Protein AF-0000000066341218 (afdb_homodimer)

Structure (mmCIF, N/CA/C/O backbone):
data_AF-0000000066341218-model_v1
#
loop_
_entity.id
_entity.type
_entity.pdbx_description
1 polymer 'RIIa domain-containing protein 1'
#
loop_
_atom_site.group_PDB
_atom_site.id
_atom_site.type_symbol
_atom_site.label_atom_id
_atom_site.label_alt_id
_atom_site.label_comp_id
_atom_site.label_asym_id
_atom_site.label_entity_id
_atom_site.label_seq_id
_atom_site.pdbx_PDB_ins_code
_atom_site.Cartn_x
_atom_site.Cartn_y
_atom_site.Cartn_z
_atom_site.occupancy
_atom_site.B_iso_or_equiv
_atom_site.auth_seq_id
_atom_site.auth_comp_id
_atom_site.auth_asym_id
_atom_site.auth_atom_id
_atom_site.pdbx_PDB_model_num
ATOM 1 N N . MET A 1 1 ? 1.44 13.062 22.484 1 27.22 1 MET A N 1
ATOM 2 C CA . MET A 1 1 ? 2.363 13.586 21.484 1 27.22 1 MET A CA 1
ATOM 3 C C . MET A 1 1 ? 1.809 13.391 20.078 1 27.22 1 MET A C 1
ATOM 5 O O . MET A 1 1 ? 2.555 13.43 19.094 1 27.22 1 MET A O 1
ATOM 9 N N . MET A 1 2 ? 0.731 12.695 19.906 1 33.41 2 MET A N 1
ATOM 10 C CA . MET A 1 2 ? -0.285 12.188 19 1 33.41 2 MET A CA 1
ATOM 11 C C . MET A 1 2 ? -0.953 13.336 18.234 1 33.41 2 MET A C 1
ATOM 13 O O . MET A 1 2 ? -2.062 13.18 17.719 1 33.41 2 MET A O 1
ATOM 17 N N . ALA A 1 3 ? -0.552 14.492 18.625 1 40.28 3 ALA A N 1
ATOM 18 C CA . ALA A 1 3 ? -1.145 15.727 18.125 1 40.28 3 ALA A CA 1
ATOM 19 C C . ALA A 1 3 ? -1.228 15.719 16.594 1 40.28 3 ALA A C 1
ATOM 21 O O . ALA A 1 3 ? -2.084 16.391 16.016 1 40.28 3 ALA A O 1
ATOM 22 N N . ASP A 1 4 ? -0.17 15.305 15.875 1 40.5 4 ASP A N 1
ATOM 23 C CA . ASP A 1 4 ? 0.54 15.734 14.672 1 40.5 4 ASP A CA 1
ATOM 24 C C . ASP A 1 4 ? -0.227 15.336 13.414 1 40.5 4 ASP A C 1
ATOM 26 O O . ASP A 1 4 ? -0.067 15.961 12.367 1 40.5 4 ASP A O 1
ATOM 30 N N . ARG A 1 5 ? -0.522 14.117 13.273 1 46.91 5 ARG A N 1
ATOM 31 C CA . ARG A 1 5 ? -0.954 13.539 12.008 1 46.91 5 ARG A CA 1
ATOM 32 C C . ARG A 1 5 ? -2.258 14.172 11.531 1 46.91 5 ARG A C 1
ATOM 34 O O . ARG A 1 5 ? -2.41 14.484 10.352 1 46.91 5 ARG A O 1
ATOM 41 N N . ASN A 1 6 ? -3.184 14.219 12.328 1 46.91 6 ASN A N 1
ATOM 42 C CA . ASN A 1 6 ? -4.469 14.883 12.148 1 46.91 6 ASN A CA 1
ATOM 43 C C . ASN A 1 6 ? -4.297 16.328 11.703 1 46.91 6 ASN A C 1
ATOM 45 O O . ASN A 1 6 ? -5.164 16.891 11.023 1 46.91 6 ASN A O 1
ATOM 49 N N . ASP A 1 7 ? -3.328 16.766 12.336 1 47.72 7 ASP A N 1
ATOM 50 C CA . ASP A 1 7 ? -3.148 18.188 12.109 1 47.72 7 ASP A CA 1
ATOM 51 C C . ASP A 1 7 ? -2.811 18.469 10.641 1 47.72 7 ASP A C 1
ATOM 53 O O . ASP A 1 7 ? -3.178 19.516 10.102 1 47.72 7 ASP A O 1
ATOM 57 N N . LEU A 1 8 ? -2.082 17.5 10.141 1 49.34 8 LEU A N 1
ATOM 58 C CA . LEU A 1 8 ? -1.677 17.75 8.766 1 49.34 8 LEU A CA 1
ATOM 59 C C . LEU A 1 8 ? -2.887 17.75 7.832 1 49.34 8 LEU A C 1
ATOM 61 O O . LEU A 1 8 ? -2.973 18.578 6.918 1 49.34 8 LEU A O 1
ATOM 65 N N . GLU A 1 9 ? -3.812 16.906 8.094 1 52.97 9 GLU A N 1
ATOM 66 C CA . GLU A 1 9 ? -5.039 16.891 7.301 1 52.97 9 GLU A CA 1
ATOM 67 C C . GLU A 1 9 ? -5.875 18.141 7.555 1 52.97 9 GLU A C 1
ATOM 69 O O . GLU A 1 9 ? -6.512 18.672 6.637 1 52.97 9 GLU A O 1
ATOM 74 N N . LYS A 1 10 ? -5.906 18.438 8.711 1 53.81 10 LYS A N 1
ATOM 75 C CA . LYS A 1 10 ? -6.773 19.562 9.062 1 53.81 10 LYS A CA 1
ATOM 76 C C . LYS A 1 10 ? -6.262 20.859 8.469 1 53.81 10 LYS A C 1
ATOM 78 O O . LYS A 1 10 ? -7.051 21.75 8.117 1 53.81 10 LYS A O 1
ATOM 83 N N . LEU A 1 11 ? -5.121 21.031 8.609 1 51.38 11 LEU A N 1
ATOM 84 C CA . LEU A 1 11 ? -4.602 22.328 8.172 1 51.38 11 LEU A CA 1
ATOM 85 C C . LEU A 1 11 ? -4.957 22.594 6.711 1 51.38 11 LEU A C 1
ATOM 87 O O . LEU A 1 11 ? -5.305 23.719 6.34 1 51.38 11 LEU A O 1
ATOM 91 N N . ASP A 1 12 ? -4.848 21.547 5.938 1 53.28 12 ASP A N 1
ATOM 92 C CA . ASP A 1 12 ? -4.953 21.766 4.5 1 53.28 12 ASP A CA 1
ATOM 93 C C . ASP A 1 12 ? -6.406 21.938 4.074 1 53.28 12 ASP A C 1
ATOM 95 O O . ASP A 1 12 ? -6.711 22.75 3.189 1 53.28 12 ASP A O 1
ATOM 99 N N . PHE A 1 13 ? -7.199 21.312 4.832 1 58.19 13 PHE A N 1
ATOM 100 C CA . PHE A 1 13 ? -8.617 21.391 4.504 1 58.19 13 PHE A CA 1
ATOM 101 C C . PHE A 1 13 ? -9.148 22.797 4.746 1 58.19 13 PHE A C 1
ATOM 103 O O . PHE A 1 13 ? -10.062 23.25 4.059 1 58.19 13 PHE A O 1
ATOM 110 N N . GLY A 1 14 ? -8.367 23.453 5.488 1 60.72 14 GLY A N 1
ATOM 111 C CA . GLY A 1 14 ? -8.891 24.766 5.828 1 60.72 14 GLY A CA 1
ATOM 112 C C . GLY A 1 14 ? -8.664 25.797 4.734 1 60.72 14 GLY A C 1
ATOM 113 O O . GLY A 1 14 ? -9.398 26.781 4.641 1 60.72 14 GLY A O 1
ATOM 114 N N . ALA A 1 15 ? -7.645 25.562 3.797 1 73.25 15 ALA A N 1
ATOM 115 C CA . ALA A 1 15 ? -7.383 26.547 2.756 1 73.25 15 ALA A CA 1
ATOM 116 C C . ALA A 1 15 ? -8.219 26.266 1.509 1 73.25 15 ALA A C 1
ATOM 118 O O . ALA A 1 15 ? -8.375 27.141 0.652 1 73.25 15 ALA A O 1
ATOM 119 N N . LEU A 1 16 ? -8.852 25.219 1.361 1 75.69 16 LEU A N 1
ATOM 120 C CA . LEU A 1 16 ? -9.641 24.812 0.205 1 75.69 16 LEU A CA 1
ATOM 121 C C . LEU A 1 16 ? -11.102 25.203 0.374 1 75.69 16 LEU A C 1
ATOM 123 O O . LEU A 1 16 ? -11.633 25.172 1.486 1 75.69 16 LEU A O 1
ATOM 127 N N . SER A 1 17 ? -11.492 25.844 -0.808 1 84.81 17 SER A N 1
ATOM 128 C CA . SER A 1 17 ? -12.93 26.062 -0.771 1 84.81 17 SER A CA 1
ATOM 129 C C . SER A 1 17 ? -13.688 24.766 -0.533 1 84.81 17 SER A C 1
ATOM 131 O O . SER A 1 17 ? -13.117 23.672 -0.633 1 84.81 17 SER A O 1
ATOM 133 N N . LEU A 1 18 ? -14.852 24.891 -0.214 1 85.88 18 LEU A N 1
ATOM 134 C CA . LEU A 1 18 ? -15.68 23.719 0.043 1 85.88 18 LE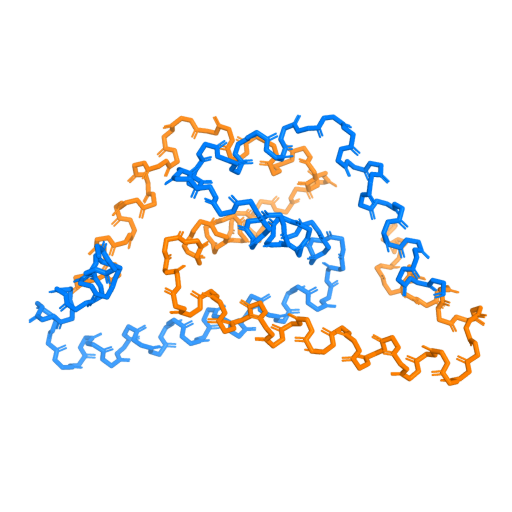U A CA 1
ATOM 135 C C . LEU A 1 18 ? -15.758 22.828 -1.189 1 85.88 18 LEU A C 1
ATOM 137 O O . LEU A 1 18 ? -15.68 21.609 -1.076 1 85.88 18 LEU A O 1
ATOM 141 N N . ASP A 1 19 ? -15.844 23.5 -2.314 1 89.81 19 ASP A N 1
ATOM 142 C CA . ASP A 1 19 ? -15.922 22.75 -3.568 1 89.81 19 ASP A CA 1
ATOM 143 C C . ASP A 1 19 ? -14.617 22 -3.834 1 89.81 19 ASP A C 1
ATOM 145 O O . ASP A 1 19 ? -14.641 20.844 -4.273 1 89.81 19 ASP A O 1
ATOM 149 N N . GLN A 1 20 ? -13.555 22.641 -3.557 1 86.06 20 GLN A N 1
ATOM 150 C CA . GLN A 1 20 ? -12.25 22.031 -3.752 1 86.06 20 GLN A CA 1
ATOM 151 C C . GLN A 1 20 ? -12.039 20.875 -2.775 1 86.06 20 GLN A C 1
ATOM 153 O O . GLN A 1 20 ? -11.453 19.844 -3.135 1 86.06 20 GLN A O 1
ATOM 158 N N . GLN A 1 21 ? -12.609 21.078 -1.623 1 84.44 21 GLN A N 1
ATOM 159 C CA . GLN A 1 21 ? -12.5 20.031 -0.618 1 84.44 21 GLN A CA 1
ATOM 160 C C . GLN A 1 21 ? -13.266 18.781 -1.039 1 84.44 21 GLN A C 1
ATOM 162 O O . GLN A 1 21 ? -12.766 17.656 -0.894 1 84.44 21 GLN A O 1
ATOM 167 N N . VAL A 1 22 ? -14.43 19.031 -1.645 1 88.19 22 VAL A N 1
ATOM 168 C CA . VAL A 1 22 ? -15.266 17.922 -2.1 1 88.19 22 VAL A CA 1
ATOM 169 C C . VAL A 1 22 ? -14.578 17.203 -3.252 1 88.19 22 VAL A C 1
ATOM 171 O O . VAL A 1 22 ? -14.531 15.961 -3.273 1 88.19 22 VAL A O 1
ATOM 174 N N . LYS A 1 23 ? -14 17.859 -4.141 1 90.06 23 LYS A N 1
ATOM 175 C CA . LYS A 1 23 ? -13.312 17.281 -5.285 1 90.06 23 LYS A CA 1
ATOM 176 C C . LYS A 1 23 ? -12.086 16.484 -4.848 1 90.06 23 LYS A C 1
ATOM 178 O O . LYS A 1 23 ? -11.828 15.391 -5.371 1 90.06 23 LYS A O 1
ATOM 183 N N . LEU A 1 24 ? -11.406 16.984 -3.922 1 83.75 24 LEU A N 1
ATOM 184 C CA . LEU A 1 24 ? -10.227 16.312 -3.396 1 83.75 24 LEU A CA 1
ATOM 185 C C . LEU A 1 24 ? -10.609 15 -2.713 1 83.75 24 LEU A C 1
ATOM 187 O O . LEU A 1 24 ? -9.945 13.984 -2.9 1 83.75 24 LEU A O 1
ATOM 191 N N . ARG A 1 25 ? -11.648 15.148 -1.978 1 84.5 25 ARG A N 1
ATOM 192 C CA . ARG A 1 25 ? -12.109 13.938 -1.296 1 84.5 25 ARG A CA 1
ATOM 193 C C . ARG A 1 25 ? -12.516 12.867 -2.299 1 84.5 25 ARG A C 1
ATOM 195 O O . ARG A 1 25 ? -12.18 11.695 -2.129 1 84.5 25 ARG A O 1
ATOM 202 N N . GLN A 1 26 ? -13.188 13.234 -3.373 1 91.06 26 GLN A N 1
ATOM 203 C CA . GLN A 1 26 ? -13.617 12.305 -4.406 1 91.06 26 GLN A CA 1
ATOM 204 C C . GLN A 1 26 ? -12.422 11.703 -5.141 1 91.06 26 GLN A C 1
ATOM 206 O O . GLN A 1 26 ? -12.414 10.508 -5.445 1 91.06 26 GLN A O 1
ATOM 211 N N . PHE A 1 27 ? -11.523 12.523 -5.41 1 87.12 27 PHE A N 1
ATOM 212 C CA . PHE A 1 27 ? -10.312 12.07 -6.078 1 87.12 27 PHE A CA 1
ATOM 213 C C . PHE A 1 27 ? -9.578 11.039 -5.23 1 87.12 27 PHE A C 1
ATOM 215 O O . PHE A 1 27 ? -9.148 10 -5.742 1 87.12 27 PHE A O 1
ATOM 222 N N . LYS A 1 28 ? -9.453 11.234 -3.959 1 85.19 28 LYS A N 1
ATOM 223 C CA . LYS A 1 28 ? -8.781 10.32 -3.039 1 85.19 28 LYS A CA 1
ATOM 224 C C . LYS A 1 28 ? -9.5 8.977 -2.977 1 85.19 28 LYS A C 1
ATOM 226 O O . LYS A 1 28 ? -8.859 7.922 -2.984 1 85.19 28 LYS A O 1
ATOM 231 N N . ILE A 1 29 ? -10.766 9.141 -2.973 1 89.81 29 ILE A N 1
ATOM 232 C CA . ILE A 1 29 ? -11.57 7.926 -2.92 1 89.81 29 ILE A CA 1
ATOM 233 C C . ILE A 1 29 ? -11.367 7.117 -4.199 1 89.81 29 ILE A C 1
ATOM 235 O O . ILE A 1 29 ? -11.141 5.906 -4.148 1 89.81 29 ILE A O 1
ATOM 239 N N . LYS A 1 30 ? -11.414 7.758 -5.316 1 92.25 30 LYS A N 1
ATOM 240 C CA . LYS A 1 30 ? -11.234 7.078 -6.598 1 92.25 30 LYS A CA 1
ATOM 241 C C . LYS A 1 30 ? -9.859 6.426 -6.684 1 92.25 30 LYS A C 1
ATOM 243 O O . LYS A 1 30 ? -9.727 5.301 -7.168 1 92.25 30 LYS A O 1
ATOM 248 N N . THR A 1 31 ? -8.891 7.156 -6.223 1 89.81 31 THR A N 1
ATOM 249 C CA . THR A 1 31 ? -7.523 6.648 -6.246 1 89.81 31 THR A CA 1
ATOM 250 C C . THR A 1 31 ? -7.391 5.418 -5.352 1 89.81 31 THR A C 1
ATOM 252 O O . THR A 1 31 ? -6.777 4.422 -5.746 1 89.81 31 THR A O 1
ATOM 255 N N . ARG A 1 32 ? -8 5.434 -4.18 1 89 32 ARG A N 1
ATOM 256 C CA . ARG A 1 32 ? -7.973 4.301 -3.26 1 89 32 ARG A CA 1
ATOM 257 C C . ARG A 1 32 ? -8.633 3.076 -3.879 1 89 32 ARG A C 1
ATOM 259 O O . ARG A 1 32 ? -8.117 1.963 -3.771 1 89 32 ARG A O 1
ATOM 266 N N . ILE A 1 33 ? -9.727 3.305 -4.57 1 92.38 33 ILE A N 1
ATOM 267 C CA . ILE A 1 33 ? -10.445 2.215 -5.211 1 92.38 33 ILE A CA 1
ATOM 268 C C . ILE A 1 33 ? -9.602 1.628 -6.34 1 92.38 33 ILE A C 1
ATOM 270 O O . ILE A 1 33 ? -9.477 0.406 -6.461 1 92.38 33 ILE A O 1
ATOM 274 N N . ALA A 1 34 ? -9.047 2.516 -7.129 1 92.44 34 ALA A N 1
ATOM 275 C CA .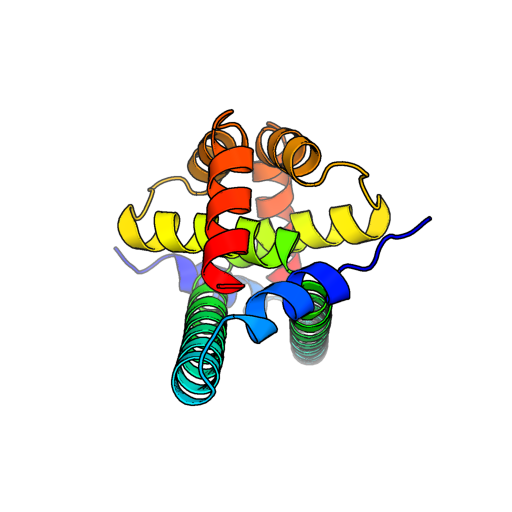 ALA A 1 34 ? -8.203 2.068 -8.234 1 92.44 34 ALA A CA 1
ATOM 276 C C . ALA A 1 34 ? -6.996 1.283 -7.723 1 92.44 34 ALA A C 1
ATOM 278 O O . ALA A 1 34 ? -6.641 0.246 -8.289 1 92.44 34 ALA A O 1
ATOM 279 N N . ASN A 1 35 ? -6.395 1.767 -6.68 1 90.56 35 ASN A N 1
ATOM 280 C CA . ASN A 1 35 ? -5.254 1.086 -6.078 1 90.56 35 ASN A CA 1
ATOM 281 C C . ASN A 1 35 ? -5.637 -0.292 -5.547 1 90.56 35 ASN A C 1
ATOM 283 O O . ASN A 1 35 ? -4.934 -1.273 -5.789 1 90.56 35 ASN A O 1
ATOM 287 N N . GLU A 1 36 ? -6.738 -0.355 -4.84 1 89.62 36 GLU A N 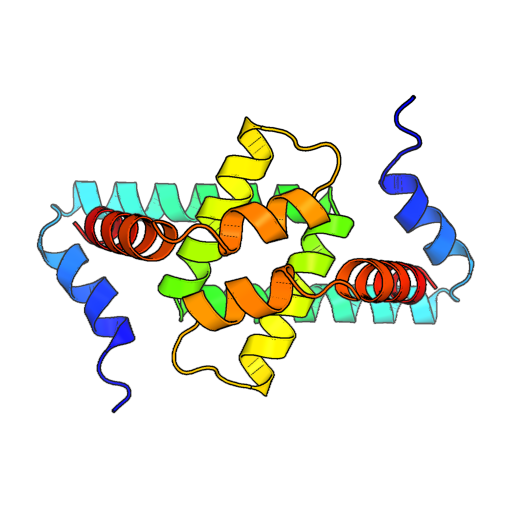1
ATOM 288 C CA . GLU A 1 36 ? -7.227 -1.625 -4.309 1 89.62 36 GLU A CA 1
ATOM 289 C C . GLU A 1 36 ? -7.484 -2.627 -5.43 1 89.62 36 GLU A C 1
ATOM 291 O O . GLU A 1 36 ? -7.129 -3.803 -5.312 1 89.62 36 GLU A O 1
ATOM 296 N N . LYS A 1 37 ? -8.109 -2.184 -6.465 1 91.81 37 LYS A N 1
ATOM 297 C CA . LYS A 1 37 ? -8.375 -3.059 -7.605 1 91.81 37 LYS A CA 1
ATOM 298 C C . LYS A 1 37 ? -7.074 -3.586 -8.203 1 91.81 37 LYS A C 1
ATOM 300 O O . LYS A 1 37 ? -6.961 -4.777 -8.508 1 91.81 37 LYS A O 1
ATOM 305 N N . TYR A 1 38 ? -6.164 -2.752 -8.406 1 91.06 38 TYR A N 1
ATOM 306 C CA . TYR A 1 38 ? -4.867 -3.148 -8.945 1 91.06 38 TYR A CA 1
ATOM 307 C C . TYR A 1 38 ? -4.207 -4.203 -8.07 1 91.06 38 TYR A C 1
ATOM 309 O O . TYR A 1 38 ? -3.744 -5.234 -8.57 1 91.06 38 TYR A O 1
ATOM 317 N N . LEU A 1 39 ? -4.176 -3.947 -6.812 1 88.69 39 LEU A N 1
ATOM 318 C CA . LEU A 1 39 ? -3.525 -4.844 -5.867 1 88.69 39 LEU A CA 1
ATOM 319 C C . LEU A 1 39 ? -4.199 -6.211 -5.863 1 88.69 39 LEU A C 1
ATOM 321 O O . LEU A 1 39 ? -3.535 -7.238 -5.695 1 88.69 39 LEU A O 1
ATOM 325 N N . ARG A 1 40 ? -5.484 -6.23 -6.141 1 87.12 40 ARG A N 1
ATOM 326 C CA . ARG A 1 40 ? -6.223 -7.488 -6.191 1 87.12 40 ARG A CA 1
ATOM 327 C C . ARG A 1 40 ? -5.793 -8.328 -7.387 1 87.12 40 ARG A C 1
ATOM 329 O O . ARG A 1 40 ? -5.781 -9.562 -7.316 1 87.12 40 ARG A O 1
ATOM 336 N N . PHE A 1 41 ? -5.422 -7.656 -8.391 1 88.06 41 PHE A N 1
ATOM 337 C CA . PHE A 1 41 ? -5.051 -8.367 -9.609 1 88.06 41 PHE A CA 1
ATOM 338 C C . PHE A 1 41 ? -3.539 -8.555 -9.688 1 88.06 41 PHE A C 1
ATOM 340 O O . PHE A 1 41 ? -3.041 -9.234 -10.594 1 88.06 41 PHE A O 1
ATOM 347 N N . HIS A 1 42 ? -2.797 -8.07 -8.781 1 88.56 42 HIS A N 1
ATOM 348 C CA . HIS A 1 42 ? -1.343 -8.172 -8.727 1 88.56 42 HIS A CA 1
ATOM 349 C C . HIS A 1 42 ? -0.875 -8.617 -7.344 1 88.56 42 HIS A C 1
ATOM 351 O O . HIS A 1 42 ? -0.298 -7.82 -6.594 1 88.56 42 HIS A O 1
ATOM 357 N N . PRO A 1 43 ? -0.983 -9.867 -7.062 1 85.56 43 PRO A N 1
ATOM 358 C CA . PRO A 1 43 ? -0.706 -10.406 -5.727 1 85.56 43 PRO A CA 1
ATOM 359 C C . PRO A 1 43 ? 0.74 -10.18 -5.289 1 85.56 43 PRO A C 1
ATOM 361 O O . PRO A 1 43 ? 1.01 -10.016 -4.098 1 85.56 43 PRO A O 1
ATOM 364 N N . GLU A 1 44 ? 1.604 -10.211 -6.254 1 85.94 44 GLU A N 1
ATOM 365 C CA . GLU A 1 44 ? 3 -9.969 -5.906 1 85.94 44 GLU A CA 1
ATOM 366 C C . GLU A 1 44 ? 3.184 -8.586 -5.285 1 85.94 44 GLU A C 1
ATOM 368 O O . GLU A 1 44 ? 3.879 -8.438 -4.277 1 85.94 44 GLU A O 1
ATOM 373 N N . VAL A 1 45 ? 2.555 -7.672 -5.883 1 91.25 45 VAL A N 1
ATOM 374 C CA . VAL A 1 45 ? 2.643 -6.301 -5.383 1 91.25 45 VAL A CA 1
ATOM 375 C C . VAL A 1 45 ? 1.881 -6.184 -4.066 1 91.25 45 VAL A C 1
ATOM 377 O O . VAL A 1 45 ? 2.355 -5.547 -3.123 1 91.25 45 VAL A O 1
ATOM 380 N N . GLU A 1 46 ? 0.777 -6.785 -4 1 90.06 46 GLU A N 1
ATOM 381 C CA . GLU A 1 46 ? -0.003 -6.785 -2.766 1 90.06 46 GLU A CA 1
ATOM 382 C C . GLU A 1 46 ? 0.81 -7.34 -1.601 1 90.06 46 GLU A C 1
ATOM 384 O O . GLU A 1 46 ? 0.812 -6.766 -0.509 1 90.06 46 GLU A O 1
ATOM 389 N N . MET A 1 47 ? 1.479 -8.414 -1.815 1 89 47 MET A N 1
ATOM 390 C CA . MET A 1 47 ? 2.266 -9.062 -0.77 1 89 47 MET A CA 1
ATOM 391 C C . MET A 1 47 ? 3.449 -8.195 -0.362 1 89 47 MET A C 1
ATOM 393 O O . MET A 1 47 ? 3.785 -8.109 0.82 1 89 47 MET A O 1
ATOM 397 N N . LEU A 1 48 ? 4.035 -7.637 -1.39 1 93.25 48 LEU A N 1
ATOM 398 C CA . LEU A 1 48 ? 5.148 -6.73 -1.133 1 93.25 48 LEU A CA 1
ATOM 399 C C . LEU A 1 48 ? 4.727 -5.605 -0.195 1 93.25 48 LEU A C 1
ATOM 401 O O . LEU A 1 48 ? 5.41 -5.328 0.796 1 93.25 48 LEU A O 1
ATOM 405 N N . LEU A 1 49 ? 3.564 -4.988 -0.43 1 95 49 LEU A N 1
ATOM 406 C CA . LEU A 1 49 ? 3.086 -3.867 0.371 1 95 49 LEU A CA 1
ATOM 407 C C . LEU A 1 49 ? 2.549 -4.348 1.714 1 95 49 LEU A C 1
ATOM 409 O O . LEU A 1 49 ? 2.729 -3.68 2.734 1 95 49 LEU A O 1
ATOM 413 N N . SER A 1 50 ? 1.913 -5.496 1.688 1 92.06 50 SER A N 1
ATOM 414 C CA . SER A 1 50 ? 1.396 -6.062 2.93 1 92.06 50 SER A CA 1
ATOM 415 C C . SER A 1 50 ? 2.525 -6.398 3.896 1 92.06 50 SER A C 1
ATOM 417 O O . SER A 1 50 ? 2.404 -6.172 5.102 1 92.06 50 SER A O 1
ATOM 419 N N . ASP A 1 51 ? 3.523 -7.004 3.396 1 93.5 51 ASP A N 1
ATOM 420 C CA . ASP A 1 51 ? 4.68 -7.32 4.227 1 93.5 51 ASP A CA 1
ATOM 421 C C . ASP A 1 51 ? 5.281 -6.059 4.84 1 93.5 51 ASP A C 1
ATOM 423 O O . ASP A 1 51 ? 5.66 -6.051 6.012 1 93.5 51 ASP A O 1
ATOM 427 N N . PHE A 1 52 ? 5.426 -4.988 4.004 1 96.56 52 PHE A N 1
ATOM 428 C CA . PHE A 1 52 ? 5.922 -3.703 4.48 1 96.56 52 PHE A CA 1
ATOM 429 C C . PHE A 1 52 ? 5.043 -3.164 5.605 1 96.56 52 PHE A C 1
ATOM 431 O O . PHE A 1 52 ? 5.543 -2.799 6.668 1 96.56 52 PHE A O 1
ATOM 438 N N . LEU A 1 53 ? 3.715 -3.17 5.438 1 95.88 53 LEU A N 1
ATOM 439 C CA . LEU A 1 53 ? 2.779 -2.615 6.41 1 95.88 53 LEU A CA 1
ATOM 440 C C . LEU A 1 53 ? 2.791 -3.432 7.699 1 95.88 53 LEU A C 1
ATOM 442 O O . LEU A 1 53 ? 2.68 -2.873 8.789 1 95.88 53 LEU A O 1
ATOM 446 N N . ARG A 1 54 ? 2.949 -4.738 7.523 1 92.44 54 ARG A N 1
ATOM 447 C CA . ARG A 1 54 ? 3.061 -5.59 8.703 1 92.44 54 ARG A CA 1
ATOM 448 C C . ARG A 1 54 ? 4.254 -5.184 9.562 1 92.44 54 ARG A C 1
ATOM 450 O O . ARG A 1 54 ? 4.137 -5.066 10.781 1 92.44 54 ARG A O 1
ATOM 457 N N . ASN A 1 55 ? 5.312 -4.934 8.906 1 95 55 ASN A N 1
ATOM 458 C CA . ASN A 1 55 ? 6.523 -4.551 9.633 1 95 55 ASN A CA 1
ATOM 459 C C . ASN A 1 55 ? 6.406 -3.146 10.219 1 95 55 ASN A C 1
ATOM 461 O O . ASN A 1 55 ? 6.91 -2.881 11.312 1 95 55 ASN A O 1
ATOM 465 N N . VAL A 1 56 ? 5.762 -2.275 9.516 1 95.62 56 VAL A N 1
ATOM 466 C CA . VAL A 1 56 ? 5.523 -0.934 10.039 1 95.62 56 VAL A CA 1
ATOM 467 C C . VAL A 1 56 ? 4.691 -1.018 11.312 1 95.62 56 VAL A C 1
ATOM 469 O O . VAL A 1 56 ? 4.965 -0.312 12.289 1 95.62 56 VAL A O 1
ATOM 472 N N . PHE A 1 57 ? 3.689 -1.901 11.32 1 91.06 57 PHE A N 1
ATOM 473 C CA . PHE A 1 57 ? 2.811 -2.059 12.477 1 91.06 57 PHE A CA 1
ATOM 474 C C . PHE A 1 57 ? 3.572 -2.641 13.656 1 91.06 57 PHE A C 1
ATOM 476 O O . PHE A 1 57 ? 3.307 -2.285 14.805 1 91.06 57 PHE A O 1
ATOM 483 N N . LEU A 1 58 ? 4.48 -3.506 13.344 1 93.62 58 LEU A N 1
ATOM 484 C CA . LEU A 1 58 ? 5.207 -4.219 14.391 1 93.62 58 LEU A CA 1
ATOM 485 C C . LEU A 1 58 ? 6.305 -3.342 14.984 1 93.62 58 LEU A C 1
ATOM 487 O O . LEU A 1 58 ? 6.488 -3.314 16.203 1 93.62 58 LEU A O 1
ATOM 491 N N . LYS A 1 59 ? 6.938 -2.627 14.125 1 95.25 59 LYS A N 1
ATOM 492 C CA . LYS A 1 59 ? 8.133 -1.924 14.578 1 95.25 59 LYS A CA 1
ATOM 493 C C . LYS A 1 59 ? 7.828 -0.464 14.906 1 95.25 59 LYS A C 1
ATOM 495 O O . LYS A 1 59 ? 8.57 0.186 15.633 1 95.25 59 LYS A O 1
ATOM 500 N N . ARG A 1 60 ? 6.844 0.032 14.297 1 93.19 60 ARG A N 1
ATOM 501 C CA . ARG A 1 60 ? 6.434 1.42 14.492 1 93.19 60 ARG A CA 1
ATOM 502 C C . ARG A 1 60 ? 7.617 2.367 14.312 1 93.19 60 ARG A C 1
ATOM 504 O O . ARG A 1 60 ? 7.957 3.125 15.219 1 93.19 60 ARG A O 1
ATOM 511 N N . PRO A 1 61 ? 8.156 2.391 13.148 1 94.62 61 PRO A N 1
ATOM 512 C CA . PRO A 1 61 ? 9.344 3.211 12.906 1 94.62 61 PRO A CA 1
ATOM 513 C C . PRO A 1 61 ? 9.07 4.707 13.055 1 94.62 61 PRO A C 1
ATOM 515 O O . PRO A 1 61 ? 7.996 5.18 12.695 1 94.62 61 PRO A O 1
ATOM 518 N N . ALA A 1 62 ? 10.086 5.488 13.539 1 92 62 ALA A N 1
ATOM 519 C CA . ALA A 1 62 ? 9.992 6.938 13.688 1 92 62 ALA A CA 1
ATOM 520 C C . ALA A 1 62 ? 10.008 7.629 12.328 1 92 62 ALA A C 1
ATOM 522 O O . ALA A 1 62 ? 9.297 8.617 12.125 1 92 62 ALA A O 1
ATOM 523 N N . ASP A 1 63 ? 10.812 7.09 11.461 1 93.19 63 ASP A N 1
ATOM 524 C CA . ASP A 1 63 ? 10.914 7.605 10.094 1 93.19 63 ASP A CA 1
ATOM 525 C C . ASP A 1 63 ? 10.508 6.543 9.078 1 93.19 63 ASP A C 1
ATOM 527 O O . ASP A 1 63 ? 11.32 5.684 8.719 1 93.19 63 ASP A O 1
ATOM 531 N N . VAL A 1 64 ? 9.305 6.703 8.578 1 93.69 64 VAL A N 1
ATOM 532 C CA . VAL A 1 64 ? 8.75 5.676 7.703 1 93.69 64 VAL A CA 1
ATOM 533 C C . VAL A 1 64 ? 9.461 5.703 6.352 1 93.69 64 VAL A C 1
ATOM 535 O O . VAL A 1 64 ? 9.547 4.68 5.668 1 93.69 64 VAL A O 1
ATOM 538 N N . HIS A 1 65 ? 9.992 6.852 5.977 1 92.88 65 HIS A N 1
ATOM 539 C CA . HIS A 1 65 ? 10.703 6.938 4.707 1 92.88 65 HIS A CA 1
ATOM 540 C C . HIS A 1 65 ? 11.992 6.121 4.742 1 92.88 65 HIS A C 1
ATOM 542 O O . HIS A 1 65 ? 12.258 5.336 3.828 1 92.88 65 HIS A O 1
ATOM 548 N N . GLU A 1 66 ? 12.711 6.379 5.781 1 94.38 66 GLU A N 1
ATOM 549 C CA . GLU A 1 66 ? 13.945 5.621 5.957 1 94.38 66 GLU A CA 1
ATOM 550 C C . GLU A 1 66 ? 13.656 4.133 6.145 1 94.38 66 GLU A C 1
ATOM 552 O O . GLU A 1 66 ? 14.383 3.285 5.613 1 94.38 66 GLU A O 1
ATOM 557 N N . PHE A 1 67 ? 12.656 3.84 6.871 1 96.69 67 PHE A N 1
ATOM 558 C CA . PHE A 1 67 ? 12.266 2.453 7.102 1 96.69 67 PHE A CA 1
ATOM 559 C C . PHE A 1 67 ? 11.914 1.766 5.789 1 96.69 67 PHE A C 1
ATOM 561 O O . PHE A 1 67 ? 12.305 0.62 5.559 1 96.69 67 PHE A O 1
ATOM 568 N N . ALA A 1 68 ? 11.172 2.467 4.918 1 97.12 68 ALA A N 1
ATOM 569 C CA . ALA A 1 68 ? 10.789 1.923 3.617 1 97.12 68 ALA A CA 1
ATOM 570 C C . ALA A 1 68 ? 12.023 1.647 2.756 1 97.12 68 ALA A C 1
ATOM 572 O O . ALA A 1 68 ? 12.148 0.57 2.168 1 97.12 68 ALA A O 1
ATOM 573 N N . ALA A 1 69 ? 12.93 2.602 2.744 1 96 69 ALA A N 1
ATOM 574 C CA . ALA A 1 69 ? 14.141 2.438 1.956 1 96 69 ALA A CA 1
ATOM 575 C C . ALA A 1 69 ? 14.914 1.194 2.393 1 96 69 ALA A C 1
ATOM 577 O O . ALA A 1 69 ? 15.32 0.384 1.557 1 96 69 ALA A O 1
ATOM 578 N N . ASP A 1 70 ? 15.016 0.998 3.664 1 96.38 70 ASP A N 1
ATOM 579 C CA . ASP A 1 70 ? 15.727 -0.154 4.207 1 96.38 70 ASP A CA 1
ATOM 580 C C . ASP A 1 70 ? 14.969 -1.451 3.918 1 96.38 70 ASP A C 1
ATOM 582 O O . ASP A 1 70 ? 15.578 -2.449 3.52 1 96.38 70 ASP A O 1
ATOM 586 N N . HIS A 1 71 ? 13.727 -1.43 4.113 1 96.94 71 HIS A N 1
ATOM 587 C CA . HIS A 1 71 ? 12.898 -2.621 3.967 1 96.94 71 HIS A CA 1
ATOM 588 C C . HIS A 1 71 ? 12.938 -3.152 2.537 1 96.94 71 HIS A C 1
ATOM 590 O O . HIS A 1 71 ? 13.164 -4.344 2.32 1 96.94 71 HIS A O 1
ATOM 596 N N . PHE A 1 72 ? 12.781 -2.266 1.554 1 96.25 72 PHE A N 1
ATOM 597 C CA . PHE A 1 72 ? 12.633 -2.699 0.17 1 96.25 72 PHE A CA 1
ATOM 598 C C . PHE A 1 72 ? 13.992 -2.959 -0.463 1 96.25 72 PHE A C 1
ATOM 600 O O . PHE A 1 72 ? 14.086 -3.59 -1.518 1 96.25 72 PHE A O 1
ATOM 607 N N . SER A 1 73 ? 15.031 -2.422 0.207 1 94.88 73 SER A N 1
ATOM 608 C CA . SER A 1 73 ? 16.375 -2.678 -0.304 1 94.88 73 SER A CA 1
ATOM 609 C C . SER A 1 73 ? 16.938 -3.982 0.249 1 94.88 73 SER A C 1
ATOM 611 O O . SER A 1 73 ? 18.016 -4.41 -0.143 1 94.88 73 SER A O 1
ATOM 613 N N . ASP A 1 74 ? 16.172 -4.633 1.139 1 94.5 74 ASP A N 1
ATOM 614 C CA . ASP A 1 74 ? 16.594 -5.918 1.683 1 94.5 74 ASP A CA 1
ATOM 615 C C . ASP A 1 74 ? 16.719 -6.969 0.579 1 94.5 74 ASP A C 1
ATOM 617 O O . ASP A 1 74 ? 15.734 -7.312 -0.071 1 94.5 74 ASP A O 1
ATOM 621 N N . PRO A 1 75 ? 17.938 -7.559 0.378 1 90.81 75 PRO A N 1
ATOM 622 C CA . PRO A 1 75 ? 18.141 -8.531 -0.699 1 90.81 75 PRO A CA 1
ATOM 623 C C . PRO A 1 75 ? 17.359 -9.82 -0.483 1 90.81 75 PRO A C 1
ATOM 625 O O . PRO A 1 75 ? 17.125 -10.578 -1.434 1 90.81 75 PRO A O 1
ATOM 628 N N . GLY A 1 76 ? 16.953 -10.094 0.728 1 92.44 76 GLY A N 1
ATOM 629 C CA . GLY A 1 76 ? 16.203 -11.305 1.024 1 92.44 76 GLY A CA 1
ATOM 630 C C . GLY A 1 76 ? 14.703 -11.133 0.842 1 92.44 76 GLY A C 1
ATOM 631 O O . GLY A 1 76 ? 13.945 -12.102 0.953 1 92.44 76 GLY A O 1
ATOM 632 N N . LEU A 1 77 ? 14.367 -9.945 0.54 1 91.88 77 LEU A N 1
ATOM 633 C CA . LEU A 1 77 ? 12.945 -9.633 0.477 1 91.88 77 LEU A CA 1
ATOM 634 C C . LEU A 1 77 ? 12.266 -10.422 -0.638 1 91.88 77 LEU A C 1
ATOM 636 O O . LEU A 1 77 ? 11.203 -11.008 -0.428 1 91.88 77 LEU A O 1
ATOM 640 N N . PRO A 1 78 ? 12.852 -10.477 -1.832 1 89.88 78 PRO A N 1
ATOM 641 C CA . PRO A 1 78 ? 12.18 -11.227 -2.898 1 89.88 78 PRO A CA 1
ATOM 642 C C . PRO A 1 78 ? 11.906 -12.68 -2.521 1 89.88 78 PRO A C 1
ATOM 644 O O . PRO A 1 78 ? 10.828 -13.203 -2.811 1 89.88 78 PRO A O 1
ATOM 647 N N . THR A 1 79 ? 12.828 -13.273 -1.882 1 89.75 79 THR A N 1
ATOM 648 C CA . THR A 1 79 ? 12.68 -14.664 -1.463 1 89.75 79 THR A CA 1
ATOM 649 C C . THR A 1 79 ? 11.586 -14.789 -0.407 1 89.75 79 THR A C 1
ATOM 651 O O . THR A 1 79 ? 10.797 -15.742 -0.433 1 89.75 79 THR A O 1
ATOM 654 N N . LYS A 1 80 ? 11.594 -13.836 0.49 1 88.88 80 LYS A N 1
ATOM 655 C CA . LYS A 1 80 ? 10.578 -13.836 1.537 1 88.88 80 LYS A CA 1
ATOM 656 C C . LYS A 1 80 ? 9.18 -13.711 0.943 1 88.88 80 LYS A C 1
ATOM 658 O O . LYS A 1 80 ? 8.258 -14.43 1.346 1 88.88 80 LYS A O 1
ATOM 663 N N . ILE A 1 81 ? 9.039 -12.859 0.018 1 88.38 81 ILE A N 1
ATOM 664 C CA . ILE A 1 81 ? 7.746 -12.602 -0.614 1 88.38 81 ILE A CA 1
ATOM 665 C C . ILE A 1 81 ? 7.316 -13.828 -1.42 1 88.38 81 ILE A C 1
ATOM 667 O O . ILE A 1 81 ? 6.148 -14.219 -1.389 1 88.38 81 ILE A O 1
ATOM 671 N N . GLN A 1 82 ? 8.289 -14.383 -2.143 1 84.56 82 GLN A N 1
ATOM 672 C CA . GLN A 1 82 ? 7.988 -15.594 -2.908 1 84.56 82 GLN A CA 1
ATOM 673 C C . GLN A 1 82 ? 7.512 -16.719 -1.995 1 84.56 82 GLN A C 1
ATOM 675 O O . GLN A 1 82 ? 6.602 -17.469 -2.354 1 84.56 82 GLN A O 1
ATOM 680 N N . ALA A 1 83 ? 8.141 -16.719 -0.836 1 82.56 83 ALA A N 1
ATOM 681 C CA . ALA A 1 83 ? 7.746 -17.75 0.127 1 82.56 83 ALA A CA 1
ATOM 682 C C . ALA A 1 83 ? 6.328 -17.516 0.637 1 82.56 83 ALA A C 1
ATOM 684 O O . ALA A 1 83 ? 5.559 -18.453 0.818 1 82.56 83 ALA A O 1
ATOM 685 N N . GLN A 1 84 ? 6.059 -16.234 0.877 1 80.38 84 GLN A N 1
ATOM 686 C CA . GLN A 1 84 ? 4.734 -15.867 1.372 1 80.38 84 GLN A CA 1
ATOM 687 C C . GLN A 1 84 ? 3.662 -16.125 0.316 1 80.38 84 GLN A C 1
ATOM 689 O O . GLN A 1 84 ? 2.539 -16.516 0.646 1 80.38 84 GLN A O 1
ATOM 694 N N . ILE A 1 85 ? 4.059 -15.906 -0.893 1 76.06 85 ILE A N 1
ATOM 695 C CA . ILE A 1 85 ? 3.143 -16.172 -1.995 1 76.06 85 ILE A CA 1
ATOM 696 C C . ILE A 1 85 ? 2.834 -17.672 -2.059 1 76.06 85 ILE A C 1
ATOM 698 O O . ILE A 1 85 ? 1.684 -18.062 -2.262 1 76.06 85 ILE A O 1
ATOM 702 N N . LYS A 1 86 ? 3.85 -18.391 -1.863 1 74.38 86 LYS A N 1
ATOM 703 C CA . LYS A 1 86 ? 3.701 -19.844 -1.9 1 74.38 86 LYS A CA 1
ATOM 704 C C . LYS A 1 86 ? 2.824 -20.328 -0.751 1 74.38 86 LYS A C 1
ATOM 706 O O . LYS A 1 86 ? 2.012 -21.25 -0.929 1 74.38 86 LYS A O 1
ATOM 711 N N . ILE A 1 87 ? 2.92 -19.656 0.412 1 69.5 87 ILE A N 1
ATOM 712 C CA . ILE A 1 87 ? 2.152 -20.031 1.593 1 69.5 87 ILE A CA 1
ATOM 713 C C . ILE A 1 87 ? 0.691 -19.625 1.412 1 69.5 87 ILE A C 1
ATOM 715 O O . ILE A 1 87 ? -0.217 -20.375 1.77 1 69.5 87 ILE A O 1
ATOM 719 N N . ASN A 1 88 ? 0.547 -18.469 0.844 1 65.62 88 ASN A N 1
ATOM 720 C CA . ASN A 1 88 ? -0.803 -17.953 0.642 1 65.62 88 ASN A CA 1
ATOM 721 C C . ASN A 1 88 ? -1.541 -18.719 -0.448 1 65.62 88 ASN A C 1
ATOM 723 O O . ASN A 1 88 ? -2.773 -18.734 -0.476 1 65.62 88 ASN A O 1
ATOM 727 N N . ASN A 1 89 ? -0.727 -19.25 -1.171 1 59.06 89 ASN A N 1
ATOM 728 C CA . ASN A 1 89 ? -1.281 -20.047 -2.256 1 59.06 89 ASN A CA 1
ATOM 729 C C . ASN A 1 89 ? -1.439 -21.516 -1.848 1 59.06 89 ASN A C 1
ATOM 731 O O . ASN A 1 89 ? -2.072 -22.297 -2.559 1 59.06 89 ASN A O 1
ATOM 735 N N . LYS A 1 90 ? -0.688 -22 -0.765 1 53.31 90 LYS A N 1
ATOM 736 C CA . LYS A 1 90 ? -0.843 -23.344 -0.215 1 53.31 90 LYS A CA 1
ATOM 737 C C . LYS A 1 90 ? -2.062 -23.438 0.697 1 53.31 90 LYS A C 1
ATOM 739 O O . LYS A 1 90 ? -2.301 -22.531 1.508 1 53.31 90 LYS A O 1
ATOM 744 N N . MET B 1 1 ? 3.385 -13.852 -23.469 1 25.92 1 MET B N 1
ATOM 745 C CA . MET B 1 1 ? 3.953 -15.078 -22.922 1 25.92 1 MET B CA 1
ATOM 746 C C . MET B 1 1 ? 3.838 -15.094 -21.391 1 25.92 1 MET B C 1
ATOM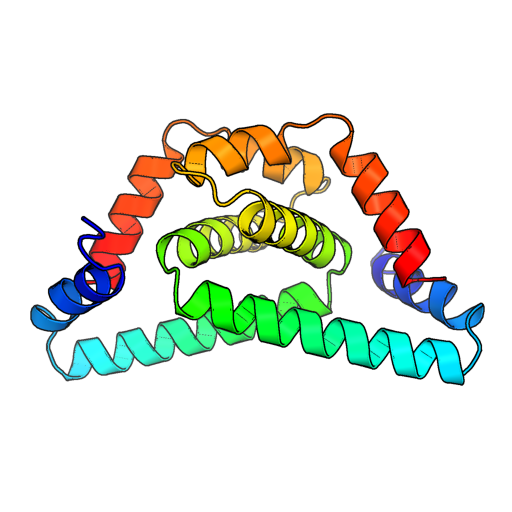 748 O O . MET B 1 1 ? 4.82 -14.859 -20.688 1 25.92 1 MET B O 1
ATOM 752 N N . MET B 1 2 ? 2.879 -14.305 -20.922 1 31.39 2 MET B N 1
ATOM 753 C CA . MET B 1 2 ? 2.188 -13.805 -19.734 1 31.39 2 MET B CA 1
ATOM 754 C C . MET B 1 2 ? 1.744 -14.945 -18.828 1 31.39 2 MET B C 1
ATOM 756 O O . MET B 1 2 ? 0.685 -15.539 -19.047 1 31.39 2 MET B O 1
ATOM 760 N N . ALA B 1 3 ? 2.43 -15.922 -18.766 1 40.75 3 ALA B N 1
ATOM 761 C CA . ALA B 1 3 ? 2.195 -17.078 -17.906 1 40.75 3 ALA B CA 1
ATOM 762 C C . ALA B 1 3 ? 1.62 -16.656 -16.562 1 40.75 3 ALA B C 1
ATOM 764 O O . ALA B 1 3 ? 2.248 -15.898 -15.812 1 40.75 3 ALA B O 1
ATOM 765 N N . ASP B 1 4 ? 0.175 -16.453 -16.344 1 40.22 4 ASP B N 1
ATOM 766 C CA . ASP B 1 4 ? -0.892 -15.594 -15.828 1 40.22 4 ASP B CA 1
ATOM 767 C C . ASP B 1 4 ? -0.957 -15.641 -14.305 1 40.22 4 ASP B C 1
ATOM 769 O O . ASP B 1 4 ? -0.769 -16.703 -13.703 1 40.22 4 ASP B O 1
ATOM 773 N N . ARG B 1 5 ? -0.757 -14.391 -13.688 1 47.84 5 ARG B N 1
ATOM 774 C CA . ARG B 1 5 ? -0.956 -14.008 -12.297 1 47.84 5 ARG B CA 1
ATOM 775 C C . ARG B 1 5 ? -1.997 -14.906 -11.625 1 47.84 5 ARG B C 1
ATOM 777 O O . ARG B 1 5 ? -1.883 -15.219 -10.438 1 47.84 5 ARG B O 1
ATOM 784 N N . ASN B 1 6 ? -2.975 -15.148 -12.328 1 47.88 6 ASN B N 1
ATOM 785 C CA . ASN B 1 6 ? -4.051 -16.062 -11.977 1 47.88 6 ASN B CA 1
ATOM 786 C C . ASN B 1 6 ? -3.512 -17.453 -11.625 1 47.88 6 ASN B C 1
ATOM 788 O O . ASN B 1 6 ? -4.141 -18.188 -10.859 1 47.88 6 ASN B O 1
ATOM 792 N N . ASP B 1 7 ? -2.562 -17.703 -12.391 1 48.28 7 ASP B N 1
ATOM 793 C CA . ASP B 1 7 ? -2.121 -19.078 -12.234 1 48.28 7 ASP B CA 1
ATOM 794 C C . ASP B 1 7 ? -1.499 -19.312 -10.859 1 48.28 7 ASP B C 1
ATOM 796 O O . ASP B 1 7 ? -1.616 -20.391 -10.289 1 48.28 7 ASP B O 1
ATOM 800 N N . LEU B 1 8 ? -0.779 -18.266 -10.492 1 50.03 8 LEU B N 1
ATOM 801 C CA . LEU B 1 8 ? -0.13 -18.438 -9.203 1 50.03 8 LEU B CA 1
ATOM 802 C C . LEU B 1 8 ? -1.164 -18.609 -8.094 1 50.03 8 LEU B C 1
ATOM 804 O O . LEU B 1 8 ? -0.978 -19.422 -7.184 1 50.03 8 LEU B O 1
ATOM 808 N N . GLU B 1 9 ? -2.229 -17.891 -8.227 1 53.38 9 GLU B N 1
ATOM 809 C CA . GLU B 1 9 ? -3.322 -18.062 -7.273 1 53.38 9 GLU B CA 1
ATOM 810 C C . GLU B 1 9 ? -3.979 -19.422 -7.422 1 53.38 9 GLU B C 1
ATOM 812 O O . GLU B 1 9 ? -4.395 -20.031 -6.43 1 53.38 9 GLU B O 1
ATOM 817 N N . LYS B 1 10 ? -4.121 -19.75 -8.594 1 54.56 10 LYS B N 1
ATOM 818 C CA . LYS B 1 10 ? -4.855 -21 -8.852 1 54.56 10 LYS B CA 1
ATOM 819 C C . LYS B 1 10 ? -4.086 -22.203 -8.328 1 54.56 10 LYS B C 1
ATOM 821 O O . LYS B 1 10 ? -4.688 -23.172 -7.852 1 54.56 10 LYS B O 1
ATOM 826 N N . LEU B 1 11 ? -2.971 -22.219 -8.602 1 51.97 11 LEU B N 1
ATOM 827 C CA . LEU B 1 11 ? -2.236 -23.422 -8.25 1 51.97 11 LEU B CA 1
ATOM 828 C C . LEU B 1 11 ? -2.361 -23.719 -6.754 1 51.97 11 LEU B C 1
ATOM 830 O O . LEU B 1 11 ? -2.529 -24.875 -6.355 1 51.97 11 LEU B O 1
ATOM 834 N N . ASP B 1 12 ? -2.309 -22.688 -5.992 1 53.75 12 ASP B N 1
ATOM 835 C CA . ASP B 1 12 ? -2.203 -22.906 -4.555 1 53.75 12 ASP B CA 1
ATOM 836 C C . ASP B 1 12 ? -3.566 -23.234 -3.951 1 53.75 12 ASP B C 1
ATOM 838 O O . ASP B 1 12 ? -3.664 -24.078 -3.049 1 53.75 12 ASP B O 1
ATOM 842 N N . PHE B 1 13 ? -4.504 -22.703 -4.617 1 58.72 13 PHE B N 1
ATOM 843 C CA . PHE B 1 13 ? -5.859 -22.969 -4.137 1 58.72 13 PHE B CA 1
ATOM 844 C C . PHE B 1 13 ? -6.227 -24.422 -4.324 1 58.72 13 PHE B C 1
ATOM 846 O O . PHE B 1 13 ? -7 -24.984 -3.545 1 58.72 13 PHE B O 1
ATOM 853 N N . GLY B 1 14 ? -5.469 -24.984 -5.168 1 60.94 14 GLY B N 1
ATOM 854 C CA . GLY B 1 14 ? -5.836 -26.359 -5.453 1 60.94 14 GLY B CA 1
ATOM 855 C C . GLY B 1 14 ? -5.352 -27.328 -4.398 1 60.94 14 GLY B C 1
ATOM 856 O O . GLY B 1 14 ? -5.938 -28.406 -4.223 1 60.94 14 GLY B O 1
ATOM 857 N N . ALA B 1 15 ? -4.277 -26.938 -3.59 1 73.88 15 ALA B N 1
ATOM 858 C CA . ALA B 1 15 ? -3.764 -27.875 -2.586 1 73.88 15 ALA B CA 1
ATOM 859 C C . ALA B 1 15 ? -4.492 -27.703 -1.257 1 73.88 15 ALA B C 1
ATOM 861 O O . ALA B 1 15 ? -4.434 -28.578 -0.39 1 73.88 15 ALA B O 1
ATOM 862 N N . LEU B 1 16 ? -5.258 -26.75 -1.033 1 75.88 16 LEU B N 1
ATOM 863 C CA . LEU B 1 16 ? -5.973 -26.453 0.201 1 75.88 16 LEU B CA 1
ATOM 864 C C . LEU B 1 16 ? -7.367 -27.062 0.188 1 75.88 16 LEU B C 1
ATOM 866 O O . LEU B 1 16 ? -8.016 -27.109 -0.859 1 75.88 16 LEU B O 1
ATOM 870 N N . SER B 1 17 ? -7.531 -27.703 1.407 1 85.12 17 SER B N 1
ATOM 871 C CA . SER B 1 17 ? -8.922 -28.125 1.527 1 85.12 17 SER B CA 1
ATOM 872 C C . SER B 1 17 ? -9.883 -26.953 1.372 1 85.12 17 SER B C 1
ATOM 874 O O . SER B 1 17 ? -9.461 -25.797 1.407 1 85.12 17 SER B O 1
ATOM 876 N N . LEU B 1 18 ? -11.055 -27.266 1.171 1 86.06 18 LEU B N 1
ATOM 877 C CA . LEU B 1 18 ? -12.07 -26.219 1.004 1 86.06 18 LEU B CA 1
ATOM 878 C C . LEU B 1 18 ? -12.141 -25.328 2.236 1 86.06 18 LEU B C 1
ATOM 880 O O . LEU B 1 18 ? -12.25 -24.109 2.117 1 86.06 18 LEU B O 1
ATOM 884 N N . ASP B 1 19 ? -12.016 -25.969 3.371 1 90.06 19 ASP B N 1
ATOM 885 C CA . ASP B 1 19 ? -12.062 -25.234 4.625 1 90.06 19 ASP B CA 1
ATOM 886 C C . ASP B 1 19 ? -10.859 -24.297 4.75 1 90.06 19 ASP B C 1
ATOM 888 O O . ASP B 1 19 ? -11 -23.156 5.195 1 90.06 19 ASP B O 1
ATOM 892 N N . GLN B 1 20 ? -9.75 -24.781 4.352 1 85.94 20 GLN B N 1
ATOM 893 C CA . GLN B 1 20 ? -8.531 -23.984 4.406 1 85.94 20 GLN B CA 1
ATOM 894 C C . GLN B 1 20 ? -8.594 -22.828 3.414 1 85.94 20 GLN B C 1
ATOM 896 O O . GLN B 1 20 ? -8.125 -21.719 3.711 1 85.94 20 GLN B O 1
ATOM 901 N N . GLN B 1 21 ? -9.25 -23.125 2.334 1 84.44 21 GLN B N 1
ATOM 902 C CA . GLN B 1 21 ? -9.398 -22.078 1.325 1 84.44 21 GLN B CA 1
ATOM 903 C C . GLN B 1 21 ? -10.289 -20.953 1.828 1 84.44 21 GLN B C 1
ATOM 905 O O . GLN B 1 21 ? -9.977 -19.781 1.628 1 84.44 21 GLN B O 1
ATOM 910 N N . VAL B 1 22 ? -11.336 -21.344 2.562 1 88.25 22 VAL B N 1
ATOM 911 C CA . VAL B 1 22 ? -12.266 -20.375 3.105 1 88.25 22 VAL B CA 1
ATOM 912 C C . VAL B 1 22 ? -11.57 -19.531 4.176 1 88.25 22 VAL B C 1
ATOM 914 O O . VAL B 1 22 ? -11.695 -18.312 4.195 1 88.25 22 VAL B O 1
ATOM 917 N N . LYS B 1 23 ? -10.812 -20.094 4.996 1 90 23 LYS B N 1
ATOM 918 C CA . LYS B 1 23 ? -10.094 -19.406 6.062 1 90 23 LYS B CA 1
ATOM 919 C C . LYS B 1 23 ? -9.055 -18.453 5.492 1 90 23 LYS B C 1
ATOM 921 O O . LYS B 1 23 ? -8.898 -17.328 5.984 1 90 23 LYS B O 1
ATOM 926 N N . LEU B 1 24 ? -8.414 -18.875 4.496 1 83.69 24 LEU B N 1
ATOM 927 C CA . LEU B 1 24 ? -7.402 -18.031 3.848 1 83.69 24 LEU B CA 1
ATOM 928 C C . LEU B 1 24 ? -8.039 -16.812 3.209 1 83.69 24 LEU B C 1
ATOM 930 O O . LEU B 1 24 ? -7.512 -15.695 3.328 1 83.69 24 LEU B O 1
ATOM 934 N N . ARG B 1 25 ? -9.109 -17.109 2.582 1 84.56 25 ARG B N 1
ATOM 935 C CA . ARG B 1 25 ? -9.805 -15.992 1.955 1 84.56 25 ARG B CA 1
ATOM 936 C C . ARG B 1 25 ? -10.258 -14.977 2.998 1 84.56 25 ARG B C 1
ATOM 938 O O . ARG B 1 25 ? -10.117 -13.766 2.797 1 84.56 25 ARG B O 1
ATOM 945 N N . GLN B 1 26 ? -10.75 -15.422 4.145 1 91.06 26 GLN B N 1
ATOM 946 C CA . GLN B 1 26 ? -11.203 -14.547 5.219 1 91.06 26 GLN B CA 1
ATOM 947 C C . GLN B 1 26 ? -10.039 -13.766 5.824 1 91.06 26 GLN B C 1
ATOM 949 O O . GLN B 1 26 ? -10.172 -12.578 6.129 1 91.06 26 GLN B O 1
ATOM 954 N N . PHE B 1 27 ? -9.008 -14.453 5.988 1 87 27 PHE B N 1
ATOM 955 C CA . PHE B 1 27 ? -7.812 -13.82 6.527 1 87 27 PHE B CA 1
ATOM 956 C C . PHE B 1 27 ? -7.324 -12.703 5.609 1 87 27 PHE B C 1
ATOM 958 O O . PHE B 1 27 ? -6.988 -11.609 6.074 1 87 27 PHE B O 1
ATOM 965 N N . LYS B 1 28 ? -7.305 -12.906 4.324 1 85.19 28 LYS B N 1
ATOM 966 C CA . LYS B 1 28 ? -6.871 -11.922 3.34 1 85.19 28 LYS B CA 1
ATOM 967 C C . LYS B 1 28 ? -7.777 -10.695 3.355 1 85.19 28 LYS B C 1
ATOM 969 O O . LYS B 1 28 ? -7.293 -9.562 3.299 1 85.19 28 LYS B O 1
ATOM 974 N N . ILE B 1 29 ? -8.992 -11.031 3.498 1 89.75 29 ILE B N 1
ATOM 975 C CA . ILE B 1 29 ? -9.969 -9.938 3.531 1 89.75 29 ILE B CA 1
ATOM 976 C C . ILE B 1 29 ? -9.75 -9.094 4.785 1 89.75 29 ILE B C 1
ATOM 978 O O . ILE B 1 29 ? -9.695 -7.863 4.711 1 89.75 29 ILE B O 1
ATOM 982 N N . LYS B 1 30 ? -9.602 -9.711 5.898 1 92.25 30 LYS B N 1
ATOM 983 C CA . LYS B 1 30 ? -9.383 -9 7.152 1 92.25 30 LYS B CA 1
ATOM 984 C C . LYS B 1 30 ? -8.109 -8.164 7.098 1 92.25 30 LYS B C 1
ATOM 986 O O . LYS B 1 30 ? -8.086 -7.023 7.57 1 92.25 30 LYS B O 1
ATOM 991 N N . THR B 1 31 ? -7.094 -8.758 6.539 1 89.69 31 THR B N 1
ATOM 992 C CA . THR B 1 31 ? -5.82 -8.062 6.418 1 89.69 31 THR B CA 1
ATOM 993 C C . THR B 1 31 ? -5.957 -6.836 5.52 1 89.69 31 THR B C 1
ATOM 995 O O . THR B 1 31 ? -5.457 -5.758 5.855 1 89.69 31 THR B O 1
ATOM 998 N N . ARG B 1 32 ? -6.676 -6.961 4.418 1 88.88 32 ARG B N 1
ATOM 999 C CA . ARG B 1 32 ? -6.906 -5.844 3.502 1 88.88 32 ARG B CA 1
ATOM 1000 C C . ARG B 1 32 ? -7.668 -4.719 4.195 1 88.88 32 ARG B C 1
ATOM 1002 O O . ARG B 1 32 ? -7.32 -3.545 4.043 1 88.88 32 ARG B O 1
ATOM 1009 N N . ILE B 1 33 ? -8.641 -5.086 4.996 1 92.31 33 ILE B N 1
ATOM 1010 C CA . ILE B 1 33 ? -9.438 -4.102 5.715 1 92.31 33 ILE B CA 1
ATOM 1011 C C . ILE B 1 33 ? -8.57 -3.389 6.75 1 92.31 33 ILE B C 1
ATOM 1013 O O . ILE B 1 33 ? -8.609 -2.162 6.867 1 92.31 33 ILE B O 1
ATOM 1017 N N . ALA B 1 34 ? -7.82 -4.18 7.469 1 92.44 34 ALA B N 1
ATOM 1018 C CA . ALA B 1 34 ? -6.941 -3.607 8.484 1 92.44 34 ALA B CA 1
ATOM 1019 C C . ALA B 1 34 ? -5.918 -2.666 7.855 1 92.44 34 ALA B C 1
ATOM 1021 O O . ALA B 1 34 ? -5.648 -1.587 8.391 1 92.44 34 ALA B O 1
ATOM 1022 N N . ASN B 1 35 ? -5.359 -3.072 6.746 1 90.5 35 ASN B N 1
ATOM 1023 C CA . ASN B 1 35 ? -4.391 -2.246 6.035 1 90.5 35 ASN B CA 1
ATOM 1024 C C . ASN B 1 35 ? -5.02 -0.94 5.551 1 90.5 35 ASN B C 1
ATOM 1026 O O . ASN B 1 35 ? -4.438 0.133 5.727 1 90.5 35 ASN B O 1
ATOM 1030 N 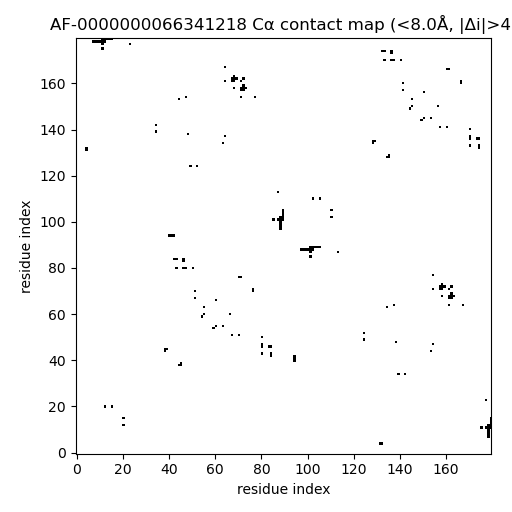N . GLU B 1 36 ? -6.18 -1.029 4.969 1 89.56 36 GLU B N 1
ATOM 1031 C CA . GLU B 1 36 ? -6.895 0.154 4.496 1 89.56 36 GLU B CA 1
ATOM 1032 C C . GLU B 1 36 ? -7.184 1.119 5.641 1 89.56 36 GLU B C 1
ATOM 1034 O O . GLU B 1 36 ? -7.012 2.332 5.496 1 89.56 36 GLU B O 1
ATOM 1039 N N . LYS B 1 37 ? -7.629 0.601 6.734 1 91.75 37 LYS B N 1
ATOM 1040 C CA . LYS B 1 37 ? -7.898 1.438 7.898 1 91.75 37 LYS B CA 1
ATOM 1041 C C . LYS B 1 37 ? -6.637 2.15 8.375 1 91.75 37 LYS B C 1
ATOM 1043 O O . LYS B 1 37 ? -6.664 3.348 8.664 1 91.75 37 LYS B O 1
ATOM 1048 N N . TYR B 1 38 ? -5.602 1.457 8.477 1 91.06 38 TYR B N 1
ATOM 1049 C CA . TYR B 1 38 ? -4.328 2.037 8.891 1 91.06 38 TYR B CA 1
ATOM 1050 C C . TYR B 1 38 ? -3.916 3.17 7.957 1 91.06 38 TYR B C 1
ATOM 1052 O O . TYR B 1 38 ? -3.557 4.258 8.414 1 91.06 38 TYR B O 1
ATOM 1060 N N . LEU B 1 39 ? -3.982 2.902 6.699 1 88.62 39 LEU B N 1
ATOM 1061 C CA . LEU B 1 39 ? -3.564 3.879 5.699 1 88.62 39 LEU B CA 1
ATOM 1062 C C . LEU B 1 39 ? -4.426 5.137 5.773 1 88.62 39 LEU B C 1
ATOM 1064 O O . LEU B 1 39 ? -3.936 6.242 5.543 1 88.62 39 LEU B O 1
ATOM 1068 N N . ARG B 1 40 ? -5.664 4.984 6.176 1 87.25 40 ARG B N 1
ATOM 1069 C CA . ARG B 1 40 ? -6.566 6.125 6.305 1 87.25 40 ARG B CA 1
ATOM 1070 C C . ARG B 1 40 ? -6.141 7.031 7.453 1 87.25 40 ARG B C 1
ATOM 1072 O O . ARG B 1 40 ? -6.309 8.25 7.383 1 87.25 40 ARG B O 1
ATOM 1079 N N . PHE B 1 41 ? -5.578 6.422 8.414 1 88.19 41 PHE B N 1
ATOM 1080 C CA . PHE B 1 41 ? -5.195 7.188 9.594 1 88.19 41 PHE B CA 1
ATOM 1081 C C . PHE B 1 41 ? -3.727 7.59 9.523 1 88.19 41 PHE B C 1
ATOM 1083 O O . PHE B 1 41 ? -3.242 8.344 10.375 1 88.19 41 PHE B O 1
ATOM 1090 N N . HIS B 1 42 ? -3.021 7.211 8.547 1 88.56 42 HIS B N 1
ATOM 1091 C CA . HIS B 1 42 ? -1.608 7.512 8.344 1 88.56 42 HIS B CA 1
ATOM 1092 C C . HIS B 1 42 ? -1.345 8.008 6.926 1 88.56 42 HIS B C 1
ATOM 1094 O O . HIS B 1 42 ? -0.736 7.297 6.121 1 88.56 42 HIS B O 1
ATOM 1100 N N . PRO B 1 43 ? -1.646 9.227 6.668 1 85.75 43 PRO B N 1
ATOM 1101 C CA . PRO B 1 43 ? -1.584 9.789 5.312 1 85.75 43 PRO B CA 1
ATOM 1102 C C . PRO B 1 43 ? -0.172 9.766 4.734 1 85.75 43 PRO B C 1
ATOM 1104 O O . PRO B 1 43 ? -0.003 9.633 3.518 1 85.75 43 PRO B O 1
ATOM 1107 N N . GLU B 1 44 ? 0.777 9.922 5.598 1 85.88 44 GLU B N 1
ATOM 1108 C CA . GLU B 1 44 ? 2.15 9.883 5.109 1 85.88 44 GLU B CA 1
ATOM 1109 C C . GLU B 1 44 ? 2.465 8.531 4.465 1 85.88 44 GLU B C 1
ATOM 1111 O O . GLU B 1 44 ? 3.072 8.477 3.393 1 85.88 44 GLU B O 1
ATOM 1116 N N . VAL B 1 45 ? 2.039 7.543 5.129 1 91.12 45 VAL B N 1
ATOM 1117 C CA . VAL B 1 45 ? 2.271 6.195 4.617 1 91.12 45 VAL B CA 1
ATOM 1118 C C . VAL B 1 45 ? 1.406 5.957 3.379 1 91.12 45 VAL B C 1
ATOM 1120 O O . VAL B 1 45 ? 1.871 5.387 2.391 1 91.12 45 VAL B O 1
ATOM 1123 N N . GLU B 1 46 ? 0.228 6.395 3.426 1 89.94 46 GLU B N 1
ATOM 1124 C CA . GLU B 1 46 ? -0.664 6.273 2.277 1 89.94 46 GLU B CA 1
ATOM 1125 C C . GLU B 1 46 ? -0.058 6.926 1.038 1 89.94 46 GLU B C 1
ATOM 1127 O O . GLU B 1 46 ? -0.081 6.348 -0.05 1 89.94 46 GLU B O 1
ATOM 1132 N N . MET B 1 47 ? 0.467 8.094 1.188 1 89.06 47 MET B N 1
ATOM 1133 C CA . MET B 1 47 ? 1.045 8.836 0.072 1 89.06 47 MET B CA 1
ATOM 1134 C C . MET B 1 47 ? 2.295 8.141 -0.457 1 89.06 47 MET B C 1
ATOM 1136 O O . MET B 1 47 ? 2.518 8.086 -1.668 1 89.06 47 MET B O 1
ATOM 1140 N N . LEU B 1 48 ? 3.057 7.684 0.504 1 93.25 48 LEU B N 1
ATOM 1141 C CA . LEU B 1 48 ? 4.254 6.941 0.13 1 93.25 48 LEU B CA 1
ATOM 1142 C C . LEU B 1 48 ? 3.904 5.758 -0.766 1 93.25 48 LEU B C 1
ATOM 1144 O O . LEU B 1 48 ? 4.516 5.57 -1.821 1 93.25 48 LEU B O 1
ATOM 1148 N N . LEU B 1 49 ? 2.865 4.98 -0.425 1 95 49 LEU B N 1
ATOM 1149 C CA . LEU B 1 49 ? 2.473 3.795 -1.178 1 95 49 LEU B CA 1
ATOM 1150 C C . LEU B 1 49 ? 1.735 4.18 -2.455 1 95 49 LEU B C 1
ATOM 1152 O O . LEU B 1 49 ? 1.897 3.531 -3.492 1 95 49 LEU B O 1
ATOM 1156 N N . SER B 1 50 ? 0.96 5.23 -2.365 1 92.06 50 SER B N 1
ATOM 1157 C CA . SER B 1 50 ? 0.242 5.707 -3.543 1 92.06 50 SER B CA 1
ATOM 1158 C C . SER B 1 50 ? 1.206 6.191 -4.621 1 92.06 50 SER B C 1
ATOM 1160 O O . SER B 1 50 ? 0.996 5.938 -5.809 1 92.06 50 SER B O 1
ATOM 1162 N N . ASP B 1 51 ? 2.146 6.934 -4.223 1 93.62 51 ASP B N 1
ATOM 1163 C CA . ASP B 1 51 ? 3.156 7.406 -5.164 1 93.62 51 ASP B CA 1
ATOM 1164 C C . ASP B 1 51 ? 3.861 6.234 -5.844 1 93.62 51 ASP B C 1
ATOM 1166 O O . ASP B 1 51 ? 4.117 6.27 -7.051 1 93.62 51 ASP B O 1
ATOM 1170 N N . PHE B 1 52 ? 4.25 5.207 -5.027 1 96.62 52 PHE B N 1
ATOM 1171 C CA . PHE B 1 52 ? 4.871 4 -5.562 1 96.62 52 PHE B CA 1
ATOM 1172 C C . PHE B 1 52 ? 3.967 3.332 -6.59 1 96.62 52 PHE B C 1
ATOM 1174 O O . PHE B 1 52 ? 4.402 3.027 -7.703 1 96.62 52 PHE B O 1
ATOM 1181 N N . LEU B 1 53 ? 2.666 3.141 -6.289 1 95.88 53 LEU B N 1
ATOM 1182 C CA . LEU B 1 53 ? 1.725 2.453 -7.164 1 95.88 53 LEU B CA 1
ATOM 1183 C C . LEU B 1 53 ? 1.491 3.25 -8.445 1 95.88 53 LEU B C 1
ATOM 1185 O O . LEU B 1 53 ? 1.347 2.672 -9.523 1 95.88 53 LEU B O 1
ATOM 1189 N N . ARG B 1 54 ? 1.492 4.562 -8.281 1 92.5 54 ARG B N 1
ATOM 1190 C CA . ARG B 1 54 ? 1.361 5.41 -9.461 1 92.5 54 ARG B CA 1
ATOM 1191 C C . ARG B 1 54 ? 2.508 5.172 -10.438 1 92.5 54 ARG B C 1
ATOM 1193 O O . ARG B 1 54 ? 2.285 5.031 -11.641 1 92.5 54 ARG B O 1
ATOM 1200 N N . ASN B 1 55 ? 3.646 5.086 -9.898 1 95 55 ASN B N 1
ATOM 1201 C CA . ASN B 1 55 ? 4.816 4.871 -10.742 1 95 55 ASN B CA 1
ATOM 1202 C C . ASN B 1 55 ? 4.836 3.459 -11.328 1 95 55 ASN B C 1
ATOM 1204 O O . ASN B 1 55 ? 5.258 3.258 -12.469 1 95 55 ASN B O 1
ATOM 1208 N N . VAL B 1 56 ? 4.395 2.521 -10.562 1 95.62 56 VAL B N 1
ATOM 1209 C CA . VAL B 1 56 ? 4.297 1.154 -11.062 1 95.62 56 VAL B CA 1
ATOM 1210 C C . VAL B 1 56 ? 3.334 1.108 -12.25 1 95.6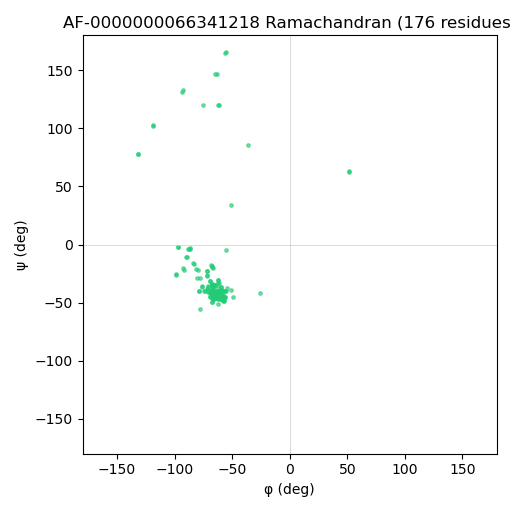2 56 VAL B C 1
ATOM 1212 O O . VAL B 1 56 ? 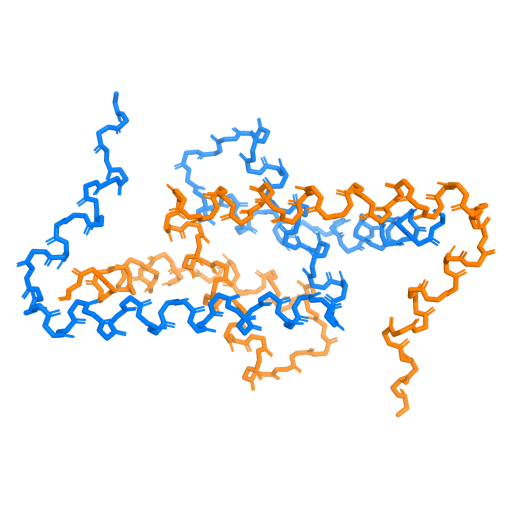3.602 0.439 -13.25 1 95.62 56 VAL B O 1
ATOM 1215 N N . PHE B 1 57 ? 2.234 1.829 -12.164 1 91.12 57 PHE B N 1
ATOM 1216 C CA . PHE B 1 57 ? 1.229 1.852 -13.219 1 91.12 57 PHE B CA 1
ATOM 1217 C C . PHE B 1 57 ? 1.775 2.523 -14.477 1 91.12 57 PHE B C 1
ATOM 1219 O O . PHE B 1 57 ? 1.453 2.117 -15.594 1 91.12 57 PHE B O 1
ATOM 1226 N N . LEU B 1 58 ? 2.582 3.523 -14.25 1 93.62 58 LEU B N 1
ATOM 1227 C CA . LEU B 1 58 ? 3.094 4.324 -15.359 1 93.62 58 LEU B CA 1
ATOM 1228 C C . LEU B 1 58 ? 4.238 3.605 -16.062 1 93.62 58 LEU B C 1
ATOM 1230 O O . LEU B 1 58 ? 4.301 3.594 -17.297 1 93.62 58 LEU B O 1
ATOM 1234 N N . LYS B 1 59 ? 5.055 2.988 -15.273 1 95.31 59 LYS B N 1
ATOM 1235 C CA . LYS B 1 59 ? 6.289 2.461 -15.844 1 95.31 59 LYS B CA 1
ATOM 1236 C C . LYS B 1 59 ? 6.168 0.968 -16.141 1 95.31 59 LYS B C 1
ATOM 1238 O O . LYS B 1 59 ? 6.93 0.424 -16.938 1 95.31 59 LYS B O 1
ATOM 1243 N N . ARG B 1 60 ? 5.328 0.342 -15.445 1 93.25 60 ARG B N 1
ATOM 1244 C CA . ARG B 1 60 ? 5.109 -1.091 -15.609 1 93.25 60 ARG B CA 1
ATOM 1245 C C . ARG B 1 60 ? 6.426 -1.858 -15.547 1 93.25 60 ARG B C 1
ATOM 1247 O O . ARG B 1 60 ? 6.781 -2.57 -16.484 1 93.25 60 ARG B O 1
ATOM 1254 N N . PRO B 1 61 ? 7.074 -1.778 -14.438 1 94.62 61 PRO B N 1
ATOM 1255 C CA . PRO B 1 61 ? 8.383 -2.42 -14.312 1 94.62 61 PRO B CA 1
ATOM 1256 C C . PRO B 1 61 ? 8.312 -3.939 -14.453 1 94.62 61 PRO B C 1
ATOM 1258 O O . PRO B 1 61 ? 7.355 -4.559 -13.984 1 94.62 61 PRO B O 1
ATOM 1261 N N . ALA B 1 62 ? 9.383 -4.578 -15.039 1 92.06 62 ALA B N 1
ATOM 1262 C CA . ALA B 1 62 ? 9.484 -6.027 -15.188 1 92.06 62 ALA B CA 1
ATOM 1263 C C . ALA B 1 62 ? 9.734 -6.703 -13.836 1 92.06 62 ALA B C 1
ATOM 1265 O O . ALA B 1 62 ? 9.203 -7.785 -13.57 1 92.06 62 ALA B O 1
ATOM 1266 N N . ASP B 1 63 ? 10.523 -6.047 -13.055 1 93.19 63 ASP B N 1
ATOM 1267 C CA . ASP B 1 63 ? 10.828 -6.531 -11.711 1 93.19 63 ASP B CA 1
ATOM 1268 C C . ASP B 1 63 ? 10.383 -5.531 -10.648 1 93.19 63 ASP B C 1
ATOM 1270 O O . ASP B 1 63 ? 11.094 -4.562 -10.367 1 93.19 63 ASP B O 1
ATOM 1274 N N . VAL B 1 64 ? 9.273 -5.848 -10.039 1 93.69 64 VAL B N 1
ATOM 1275 C CA . VAL B 1 64 ? 8.656 -4.906 -9.109 1 93.69 64 VAL B CA 1
ATOM 1276 C C . VAL B 1 64 ? 9.5 -4.824 -7.836 1 93.69 64 VAL B C 1
ATOM 1278 O O . VAL B 1 64 ? 9.508 -3.793 -7.156 1 93.69 64 VAL B O 1
ATOM 1281 N N . HIS B 1 65 ? 10.227 -5.883 -7.516 1 92.81 65 HIS B N 1
ATOM 1282 C CA . HIS B 1 65 ? 11.07 -5.855 -6.324 1 92.81 65 HIS B CA 1
ATOM 1283 C C . HIS B 1 65 ? 12.219 -4.863 -6.484 1 92.81 65 HIS B C 1
ATOM 1285 O O . HIS B 1 65 ? 12.461 -4.039 -5.598 1 92.81 65 HIS B O 1
ATOM 1291 N N . GLU B 1 66 ? 12.859 -5.02 -7.594 1 94.38 66 GLU B N 1
ATOM 1292 C CA . GLU B 1 66 ? 13.953 -4.098 -7.887 1 94.38 66 GLU B CA 1
ATOM 1293 C C . GLU B 1 66 ? 13.445 -2.666 -8.031 1 94.38 66 GLU B C 1
ATOM 1295 O O . GLU B 1 66 ? 14.086 -1.722 -7.57 1 94.38 66 GLU B O 1
ATOM 1300 N N . PHE B 1 67 ? 12.328 -2.545 -8.656 1 96.75 67 PHE B N 1
ATOM 1301 C CA . PHE B 1 67 ? 11.727 -1.229 -8.836 1 96.75 67 PHE B CA 1
ATOM 1302 C C . PHE B 1 67 ? 11.414 -0.585 -7.492 1 96.75 67 PHE B C 1
ATOM 1304 O O . PHE B 1 67 ? 11.664 0.604 -7.293 1 96.75 67 PHE B O 1
ATOM 1311 N N . ALA B 1 68 ? 10.883 -1.369 -6.562 1 97.06 68 ALA B N 1
ATOM 1312 C CA . ALA B 1 68 ? 10.555 -0.875 -5.227 1 97.06 68 ALA B CA 1
ATOM 1313 C C . ALA B 1 68 ? 11.812 -0.423 -4.488 1 97.06 68 ALA B C 1
ATOM 1315 O O . ALA B 1 68 ? 11.844 0.668 -3.914 1 97.06 68 ALA B O 1
ATOM 1316 N N . ALA B 1 69 ? 12.836 -1.24 -4.574 1 96.06 69 ALA B N 1
ATOM 1317 C CA . ALA B 1 69 ? 14.094 -0.899 -3.912 1 96.06 69 ALA B CA 1
ATOM 1318 C C . ALA B 1 69 ? 14.633 0.437 -4.418 1 96.06 69 ALA B C 1
ATOM 1320 O O . ALA B 1 69 ? 15 1.303 -3.621 1 96.06 69 ALA B O 1
ATOM 1321 N N . ASP B 1 70 ? 14.57 0.63 -5.688 1 96.38 70 ASP B N 1
ATOM 1322 C CA . ASP B 1 70 ? 15.055 1.868 -6.293 1 96.38 70 ASP B CA 1
ATOM 1323 C C . ASP B 1 70 ? 14.164 3.047 -5.914 1 96.38 70 ASP B C 1
ATOM 1325 O O . ASP B 1 70 ? 14.656 4.125 -5.574 1 96.38 70 ASP B O 1
ATOM 1329 N N . HIS B 1 71 ? 12.906 2.84 -5.988 1 96.94 71 HIS B N 1
ATOM 1330 C CA . HIS B 1 71 ? 11.93 3.904 -5.75 1 96.94 71 HIS B CA 1
ATOM 1331 C C . HIS B 1 71 ? 12.047 4.449 -4.332 1 96.94 71 HIS B C 1
ATOM 1333 O O . HIS B 1 71 ? 12.125 5.66 -4.133 1 96.94 71 HIS B O 1
ATOM 1339 N N . PHE B 1 72 ? 12.133 3.564 -3.34 1 96.25 72 PHE B N 1
ATOM 1340 C CA . PHE B 1 72 ? 12.07 3.986 -1.945 1 96.25 72 PHE B CA 1
ATOM 1341 C C . PHE B 1 72 ? 13.438 4.438 -1.454 1 96.25 72 PHE B C 1
ATOM 1343 O O . PHE B 1 72 ? 13.547 5.086 -0.41 1 96.25 72 PHE B O 1
ATOM 1350 N N . SER B 1 73 ? 14.453 4.059 -2.221 1 94.88 73 SER B N 1
ATOM 1351 C CA . SER B 1 73 ? 15.789 4.508 -1.851 1 94.88 73 SER B CA 1
ATOM 1352 C C . SER B 1 73 ? 16.094 5.875 -2.447 1 94.88 73 SER B C 1
ATOM 1354 O O . SER B 1 73 ? 17.141 6.461 -2.164 1 94.88 73 SER B O 1
ATOM 1356 N N . ASP B 1 74 ? 15.18 6.395 -3.25 1 94.56 74 ASP B N 1
ATOM 1357 C CA . ASP B 1 74 ? 15.352 7.727 -3.822 1 94.56 74 ASP B CA 1
ATOM 1358 C C . ASP B 1 74 ? 15.438 8.789 -2.727 1 94.56 74 ASP B C 1
ATOM 1360 O O . ASP B 1 74 ? 14.484 8.984 -1.972 1 94.56 74 ASP B O 1
ATOM 1364 N N . PRO B 1 75 ? 16.562 9.555 -2.645 1 90.94 75 PRO B N 1
ATOM 1365 C CA . PRO B 1 75 ? 16.75 10.555 -1.585 1 90.94 75 PRO B CA 1
ATOM 1366 C C . PRO B 1 75 ? 15.773 11.727 -1.709 1 90.94 75 PRO B C 1
ATOM 1368 O O . PRO B 1 75 ? 15.539 12.445 -0.734 1 90.94 75 PRO B O 1
ATOM 1371 N N . GLY B 1 76 ? 15.195 11.922 -2.865 1 92.56 76 GLY B N 1
ATOM 1372 C CA . GLY B 1 76 ? 14.258 13.016 -3.072 1 92.56 76 GLY B CA 1
ATOM 1373 C C . GLY B 1 76 ? 12.82 12.641 -2.74 1 92.56 76 GLY B C 1
ATOM 1374 O O . GLY B 1 76 ? 11.93 13.492 -2.764 1 92.56 76 GLY B O 1
ATOM 1375 N N . LEU B 1 77 ? 12.695 11.406 -2.42 1 92 77 LEU B N 1
ATOM 1376 C CA . LEU B 1 77 ? 11.344 10.898 -2.219 1 92 77 LEU B CA 1
ATOM 1377 C C . LEU B 1 77 ? 10.672 11.578 -1.03 1 92 77 LEU B C 1
ATOM 1379 O O . LEU B 1 77 ? 9.523 12.016 -1.125 1 92 77 LEU B O 1
ATOM 1383 N N . PRO B 1 78 ? 11.375 11.75 0.09 1 90 78 PRO B N 1
ATOM 1384 C CA . PRO B 1 78 ? 10.711 12.398 1.226 1 90 78 PRO B CA 1
ATOM 1385 C C . PRO B 1 78 ? 10.203 13.797 0.892 1 90 78 PRO B C 1
ATOM 1387 O O . PRO B 1 78 ? 9.102 14.164 1.292 1 90 78 PRO B O 1
ATOM 1390 N N . THR B 1 79 ? 10.953 14.5 0.171 1 89.94 79 THR B N 1
ATOM 1391 C CA . THR B 1 79 ? 10.562 15.852 -0.217 1 89.94 79 THR B CA 1
ATOM 1392 C C . THR B 1 79 ? 9.359 15.82 -1.156 1 89.94 79 THR B C 1
ATOM 1394 O O . THR B 1 79 ? 8.461 16.656 -1.043 1 89.94 79 THR B O 1
ATOM 1397 N N . LYS B 1 80 ? 9.422 14.875 -2.061 1 89 80 LYS B N 1
ATOM 1398 C CA . LYS B 1 80 ? 8.312 14.719 -2.998 1 89 80 LYS B CA 1
ATOM 1399 C C . LYS B 1 80 ? 7.012 14.398 -2.266 1 89 80 LYS B C 1
ATOM 1401 O O . LYS B 1 80 ? 5.961 14.977 -2.564 1 89 80 LYS B O 1
ATOM 1406 N N . ILE B 1 81 ? 7.086 13.539 -1.339 1 88.62 81 ILE B N 1
ATOM 1407 C CA . ILE B 1 81 ? 5.918 13.109 -0.581 1 88.62 81 ILE B CA 1
ATOM 1408 C C . ILE B 1 81 ? 5.402 14.266 0.276 1 88.62 81 ILE B C 1
ATOM 1410 O O . ILE B 1 81 ? 4.195 14.484 0.365 1 88.62 81 ILE B O 1
ATOM 1414 N N . GLN B 1 82 ? 6.359 14.969 0.899 1 84.81 82 GLN B N 1
ATOM 1415 C CA . GLN B 1 82 ? 5.973 16.125 1.701 1 84.81 82 GLN B CA 1
ATOM 1416 C C . GLN B 1 82 ? 5.25 17.172 0.854 1 84.81 82 GLN B C 1
ATOM 1418 O O . GLN B 1 82 ? 4.293 17.797 1.312 1 84.81 82 GLN B O 1
ATOM 1423 N N . ALA B 1 83 ? 5.75 17.266 -0.365 1 82.62 83 ALA B N 1
ATOM 1424 C CA . ALA B 1 83 ? 5.125 18.219 -1.271 1 82.62 83 ALA B CA 1
ATOM 1425 C C . ALA B 1 83 ? 3.709 17.781 -1.641 1 82.62 83 ALA B C 1
ATOM 1427 O O . ALA B 1 83 ? 2.801 18.609 -1.73 1 82.62 83 ALA B O 1
ATOM 1428 N N . GLN B 1 84 ? 3.596 16.469 -1.862 1 80.38 84 GLN B N 1
ATOM 1429 C CA . GLN B 1 84 ? 2.291 15.922 -2.225 1 80.38 84 GLN B CA 1
ATOM 1430 C C . GLN B 1 84 ? 1.306 16.031 -1.065 1 80.38 84 GLN B C 1
ATOM 1432 O O . GLN B 1 84 ? 0.113 16.266 -1.276 1 80.38 84 GLN B O 1
ATOM 1437 N N . ILE B 1 85 ? 1.861 15.883 0.089 1 76.31 85 ILE B N 1
ATOM 1438 C CA . ILE B 1 85 ? 1.031 16.016 1.281 1 76.31 85 ILE B CA 1
ATOM 1439 C C . ILE B 1 85 ? 0.531 17.453 1.398 1 76.31 85 ILE B C 1
ATOM 1441 O O . ILE B 1 85 ? -0.638 17.688 1.717 1 76.31 85 ILE B O 1
ATOM 1445 N N . LYS B 1 86 ? 1.405 18.312 1.12 1 74.69 86 LYS B N 1
ATOM 1446 C CA . LYS B 1 86 ? 1.062 19.734 1.194 1 74.69 86 LYS B CA 1
ATOM 1447 C C . LYS B 1 86 ? 0.011 20.094 0.15 1 74.69 86 LYS B C 1
ATOM 1449 O O . LYS B 1 86 ? -0.897 20.875 0.425 1 74.69 86 LYS B O 1
ATOM 1454 N N . ILE B 1 87 ? 0.076 19.438 -1.027 1 70 87 ILE B N 1
ATOM 1455 C CA . ILE B 1 87 ? -0.855 19.719 -2.117 1 70 87 ILE B CA 1
ATOM 1456 C C . ILE B 1 87 ? -2.221 19.125 -1.79 1 70 87 ILE B C 1
ATOM 1458 O O . ILE B 1 87 ? -3.256 19.75 -2.037 1 70 87 ILE B O 1
ATOM 1462 N N . ASN B 1 88 ? -2.146 17.938 -1.218 1 66.19 88 ASN B N 1
ATOM 1463 C CA . ASN B 1 88 ? -3.385 17.25 -0.88 1 66.19 88 ASN B CA 1
ATOM 1464 C C . ASN B 1 88 ? -4.098 17.906 0.292 1 66.19 88 ASN B C 1
ATOM 1466 O O . ASN B 1 88 ? -5.312 17.766 0.452 1 66.19 88 ASN B O 1
ATOM 1470 N N . ASN B 1 89 ? -3.277 18.531 0.937 1 59.25 89 ASN B N 1
ATOM 1471 C CA . ASN B 1 89 ? -3.814 19.234 2.092 1 59.25 89 ASN B CA 1
ATOM 1472 C C . ASN B 1 89 ? -4.227 20.672 1.733 1 59.25 89 ASN B C 1
ATOM 1474 O O . ASN B 1 89 ? -4.883 21.344 2.523 1 59.25 89 ASN B O 1
ATOM 1478 N N . LYS B 1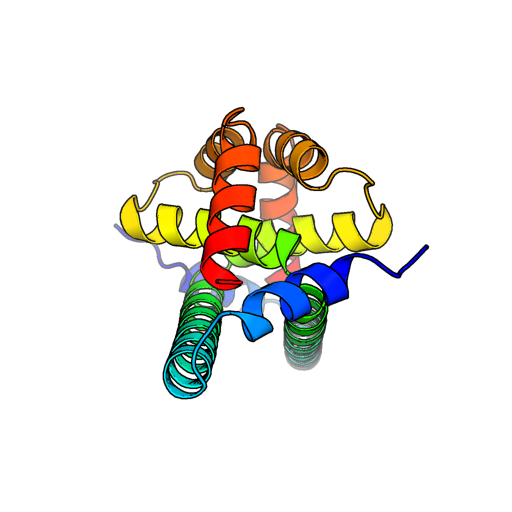 90 ? -3.666 21.266 0.611 1 54 90 LYS B N 1
ATOM 1479 C CA . LYS B 1 90 ? -4.059 22.578 0.114 1 54 90 LYS B CA 1
ATOM 1480 C C . LYS B 1 90 ? -5.375 22.5 -0.654 1 54 90 LYS B C 1
ATOM 1482 O O . LYS B 1 90 ? -6.223 23.391 -0.524 1 54 90 LYS B O 1
#

pLDDT: mean 82.1, std 17.06, range [25.92, 97.12]

Radius of gyration: 17.64 Å; Cα contacts (8 Å, |Δi|>4): 103; chains: 2; bounding box: 34×55×44 Å

Foldseek 3Di:
DPPPDVVVVVVVCVVDDPVRNVVVVVVVVVVVVVVVVVCVVPVLVVLLVVVLVVVCVVPVDPDSVVSVVVSVPPPCSVVVSVVVVVVVVD/DCPDPVVVVVVVCVVDDPVRNVVVVVVVVVVVVVVVVVCVVPVLVVLLVVVLVVVCVVPVDPDSVVSVVVSVPPPCSVVVSVVVVVVVVD

Secondary structure (DSSP, 8-state):
---SHHHHHHHHHTTS-HHHHHHHHHHHHHHHHHHHHHHHH-HHHHHHHHHHHHHHHHH--S-HHHHHHHHHH-TTHHHHHHHHHHHHH-/----HHHHHHHHHHHS-HHHHHHHHHHHHHHHHHHHHHHHH-HHHHHHHHHHHHHHHHH--S-HHHHHHHHHH-TTHHHHHHHHHHHHH-

Sequence (180 aa):
MMADRNDLEKLDFGALSLDQQVKLRQFKIKTRIANEKYLRFHPEVEMLLSDFLRNVFLKRPADVHEFAADHFSDPGLPTKIQAQIKINNKMMADRNDLEKLDFGALSLDQQVKLRQFKIKTRIANEKYLRFHPEVEMLLSDFLRNVFLKRPADVHEFAADHFSDPGLPTKIQAQIKINNK

Organism: Danio rerio (NCBI:txid7955)

InterPro domains:
  IPR059162 RIIa domain-containing protein 1 [cd22971] (42-80)

Solvent-accessible surface area (backbone atoms only — not comparable to full-atom values): 9889 Å² total; per-residue (Å²): 137,82,69,58,68,63,45,54,54,50,59,15,55,67,70,27,52,70,67,53,46,52,50,50,52,51,50,51,49,51,49,51,50,52,50,53,53,50,34,70,70,32,58,70,58,37,47,55,52,47,54,51,52,50,48,44,69,72,64,58,62,92,48,58,59,63,49,46,20,54,57,44,52,36,85,60,43,64,59,51,47,53,50,48,50,51,50,73,15,75,141,72,84,49,72,62,48,60,52,47,58,16,56,66,73,31,52,69,67,53,46,52,52,50,52,50,51,52,51,52,51,51,51,52,50,53,54,49,35,72,74,32,57,69,59,36,47,54,52,47,54,51,52,51,46,42,70,73,64,57,61,93,49,60,60,61,49,45,20,54,56,44,53,37,84,61,42,64,59,50,48,51,50,49,49,51,57,74,14,68